Protein AF-A0A945KKC0-F1 (afdb_monomer)

Solvent-accessible surface area (backbone atoms only — not comparable to full-atom values): 5362 Å² total; per-residue (Å²): 134,85,79,73,85,73,56,48,11,74,62,61,63,46,67,36,50,79,94,54,62,56,91,90,54,94,70,38,38,59,43,72,67,42,47,54,51,43,51,49,34,50,75,70,70,45,57,65,57,60,66,70,51,73,47,98,83,66,77,75,72,79,86,85,81,82,87,72,85,60,68,93,71,66,56,75,86,78,72,118

pLDDT: mean 86.9, std 12.43, range [38.16, 97.44]

Sequence (80 aa):
MSLTPAILCAHCGLPVPAGLVVDGDELQFCCRGCRTVYEAIHGAGLAGFYQLREGDDFQAESARTTGRSFAELDDPEFLA

Secondary structure (DSSP, 8-state):
---PPPPBPTTT-SBPPGGG--TT-SS--SSHHHHHHHHHHHHTT-TTHHHHTTSTT----PPPP-----GGG--GGG--

Nearest PDB structures (foldseek):
  5jut-assembly1_SB  TM=3.452E-01  e=2.257E+00  Saccharomyces cerevisiae
  7zsb-assembly1_4  TM=4.601E-01  e=8.863E+00  Saccharomyces cerevisiae

Foldseek 3Di:
DDDDPFDAAPQQRHGADPVQADPPDPGGHNDPVSVVVVCVCVVVVNVCVVVVQPDPPHDRDDDDDPVDPPVVPDDVVVVD

Mean predicted aligned error: 7.05 Å

Radius of gyration: 15.84 Å; Cα contacts (8 Å, |Δi|>4): 58; chains: 1; bounding box: 31×54×30 Å

Structure (mmCIF, N/CA/C/O backbone):
data_AF-A0A945KKC0-F1
#
_entry.id   AF-A0A945KKC0-F1
#
loop_
_atom_site.group_PDB
_atom_site.id
_atom_site.type_symbol
_atom_site.label_atom_id
_atom_site.label_alt_id
_atom_site.label_comp_id
_atom_site.label_asym_id
_atom_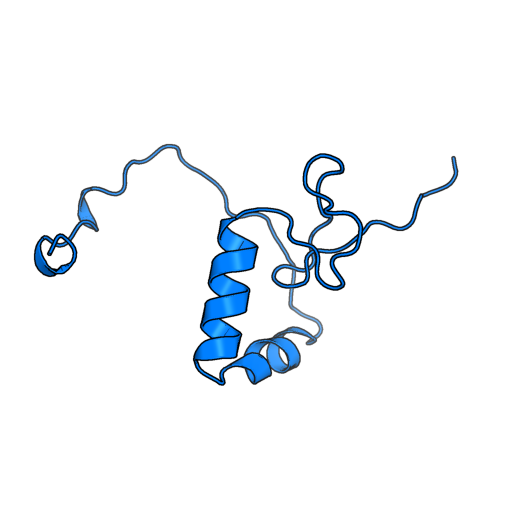site.label_entity_id
_atom_site.label_seq_id
_atom_site.pdbx_PDB_ins_code
_atom_site.Cartn_x
_atom_site.Cartn_y
_atom_site.Cartn_z
_atom_site.occupancy
_atom_site.B_iso_or_equiv
_atom_site.auth_seq_id
_atom_site.auth_comp_id
_atom_site.auth_asym_id
_atom_site.auth_atom_id
_atom_site.pdbx_PDB_model_num
ATOM 1 N N . MET A 1 1 ? 4.504 27.541 -7.512 1.00 38.16 1 MET A N 1
ATOM 2 C CA . MET A 1 1 ? 4.665 26.093 -7.749 1.00 38.16 1 MET A CA 1
ATOM 3 C C . MET A 1 1 ? 3.486 25.418 -7.074 1.00 38.16 1 MET A C 1
ATOM 5 O O . MET A 1 1 ? 3.467 25.353 -5.854 1.00 38.16 1 MET A O 1
ATOM 9 N N . SER A 1 2 ? 2.436 25.090 -7.826 1.00 45.75 2 SER A N 1
ATOM 10 C CA . SER A 1 2 ? 1.243 24.457 -7.251 1.00 45.75 2 SER A CA 1
ATOM 11 C C . SER A 1 2 ? 1.548 22.986 -6.993 1.00 45.75 2 SER A C 1
ATOM 13 O O . SER A 1 2 ? 1.953 22.282 -7.914 1.00 45.75 2 SER A O 1
ATOM 15 N N . LEU A 1 3 ? 1.398 22.541 -5.746 1.00 56.44 3 LEU A N 1
ATOM 16 C CA . LEU A 1 3 ? 1.451 21.127 -5.394 1.00 56.44 3 LEU A CA 1
ATOM 17 C C . LEU A 1 3 ? 0.141 20.487 -5.853 1.00 56.44 3 LEU A C 1
ATOM 19 O O . LEU A 1 3 ? -0.912 20.738 -5.270 1.00 56.44 3 LEU A O 1
ATOM 23 N N . THR A 1 4 ? 0.189 19.695 -6.917 1.00 58.16 4 THR A N 1
ATOM 24 C CA . THR A 1 4 ? -0.889 18.758 -7.240 1.00 58.16 4 THR A CA 1
ATOM 25 C C . THR A 1 4 ? -1.065 17.826 -6.035 1.00 58.16 4 THR A C 1
ATOM 27 O O . THR A 1 4 ? -0.049 17.339 -5.527 1.00 58.16 4 THR A O 1
ATOM 30 N N . PRO A 1 5 ? -2.291 17.590 -5.530 1.00 64.06 5 PRO A N 1
ATOM 31 C CA . PRO A 1 5 ? -2.486 16.671 -4.416 1.00 64.06 5 PRO A CA 1
ATOM 32 C C . PRO A 1 5 ? -1.940 15.295 -4.803 1.00 64.06 5 PRO A C 1
ATOM 34 O O . PRO A 1 5 ? -2.292 14.745 -5.847 1.00 64.06 5 PRO A O 1
ATOM 37 N N . ALA A 1 6 ? -1.024 14.775 -3.987 1.00 82.00 6 ALA A N 1
ATOM 38 C CA . ALA A 1 6 ? -0.427 13.474 -4.224 1.00 82.00 6 ALA A CA 1
ATOM 39 C C . ALA A 1 6 ? -1.482 12.391 -3.975 1.00 82.00 6 ALA A C 1
ATOM 41 O O . ALA A 1 6 ? -2.045 12.305 -2.885 1.00 82.00 6 ALA A O 1
ATOM 42 N N . ILE A 1 7 ? -1.732 11.558 -4.983 1.00 93.75 7 ILE A N 1
ATOM 43 C CA . ILE A 1 7 ? -2.510 10.331 -4.824 1.00 93.75 7 ILE A CA 1
ATOM 44 C C . ILE A 1 7 ? -1.702 9.398 -3.918 1.00 93.75 7 ILE A C 1
ATOM 46 O O . ILE A 1 7 ? -0.544 9.096 -4.217 1.00 93.75 7 ILE A O 1
ATOM 50 N N . LEU A 1 8 ? -2.288 8.968 -2.801 1.00 93.75 8 LEU A N 1
ATOM 51 C CA . LEU A 1 8 ? -1.618 8.120 -1.816 1.00 93.75 8 LEU A CA 1
ATOM 52 C C . LEU A 1 8 ? -1.987 6.651 -2.003 1.00 93.75 8 LEU A C 1
ATOM 54 O O . LEU A 1 8 ? -3.095 6.306 -2.409 1.00 93.75 8 LEU A O 1
ATOM 58 N N . CYS A 1 9 ? -1.037 5.777 -1.689 1.00 94.75 9 CYS A N 1
ATOM 59 C CA . CYS A 1 9 ? -1.229 4.339 -1.724 1.00 94.75 9 CYS A CA 1
ATOM 60 C C . CYS A 1 9 ? -2.189 3.907 -0.610 1.00 94.75 9 CYS A C 1
ATOM 62 O O . CYS A 1 9 ? -1.904 4.137 0.566 1.00 94.75 9 CYS A O 1
ATOM 64 N N . ALA A 1 10 ? -3.256 3.191 -0.967 1.00 95.12 10 ALA A N 1
ATOM 65 C CA . ALA A 1 10 ? -4.259 2.682 -0.029 1.00 95.12 10 ALA A CA 1
ATOM 66 C C . ALA A 1 10 ? -3.692 1.691 1.005 1.00 95.12 10 ALA A C 1
ATOM 68 O O . ALA A 1 10 ? -4.296 1.454 2.046 1.00 95.12 10 ALA A O 1
ATOM 69 N N . HIS A 1 11 ? -2.530 1.093 0.729 1.00 94.12 11 HIS A N 1
ATOM 70 C CA . HIS A 1 11 ? -1.874 0.176 1.655 1.00 94.12 11 HIS A CA 1
ATOM 71 C C . HIS A 1 11 ? -0.803 0.857 2.504 1.00 94.12 11 HIS A C 1
ATOM 73 O O . HIS A 1 11 ? -0.843 0.780 3.728 1.00 94.12 11 HIS A O 1
ATOM 79 N N . CYS A 1 12 ? 0.191 1.478 1.859 1.00 92.25 12 CYS A N 1
ATOM 80 C CA . CYS A 1 12 ? 1.387 1.955 2.546 1.00 92.25 12 CYS A CA 1
ATOM 81 C C . CYS A 1 12 ? 1.356 3.450 2.883 1.00 92.25 12 CYS A C 1
ATOM 83 O O . CYS A 1 12 ? 2.181 3.880 3.681 1.00 92.25 12 CYS A O 1
ATOM 85 N N . GLY A 1 13 ? 0.422 4.236 2.340 1.00 91.56 13 GLY A N 1
ATOM 86 C CA . GLY A 1 13 ? 0.327 5.684 2.566 1.00 91.56 13 GLY A CA 1
ATOM 87 C C . GLY A 1 13 ? 1.380 6.529 1.835 1.00 91.56 13 GLY A C 1
ATOM 88 O O . GLY A 1 13 ? 1.320 7.752 1.900 1.00 91.56 13 GLY A O 1
ATOM 89 N N . LEU A 1 14 ? 2.326 5.912 1.118 1.00 92.38 14 LEU A N 1
ATOM 90 C CA . LEU A 1 14 ? 3.292 6.632 0.282 1.00 92.38 14 LEU A CA 1
ATOM 91 C C . LEU A 1 14 ? 2.639 7.157 -1.008 1.00 92.38 14 LEU A C 1
ATOM 93 O O . LEU A 1 14 ? 1.656 6.568 -1.469 1.00 92.38 14 LEU A O 1
ATOM 97 N N . PRO A 1 15 ? 3.199 8.205 -1.639 1.00 93.69 15 PRO A N 1
ATOM 98 C CA . PRO A 1 15 ? 2.735 8.679 -2.939 1.00 93.69 15 PRO A CA 1
ATOM 99 C C . PRO A 1 15 ? 2.776 7.582 -4.008 1.00 93.69 15 PRO A C 1
ATOM 101 O O . PRO A 1 15 ? 3.752 6.837 -4.124 1.00 93.69 15 PRO A O 1
ATOM 104 N N . VAL A 1 16 ? 1.726 7.508 -4.821 1.00 94.69 16 VAL A N 1
ATOM 105 C CA . VAL A 1 16 ? 1.672 6.634 -5.993 1.00 94.69 16 VAL A CA 1
ATOM 106 C C . VAL A 1 16 ? 2.450 7.299 -7.133 1.00 94.69 16 VAL A C 1
ATOM 108 O O . VAL A 1 16 ? 2.155 8.445 -7.483 1.00 94.69 16 VAL A O 1
ATOM 111 N N . PRO A 1 17 ? 3.455 6.626 -7.725 1.00 92.81 17 PRO A N 1
ATOM 112 C CA . PRO A 1 17 ? 4.145 7.146 -8.899 1.00 92.81 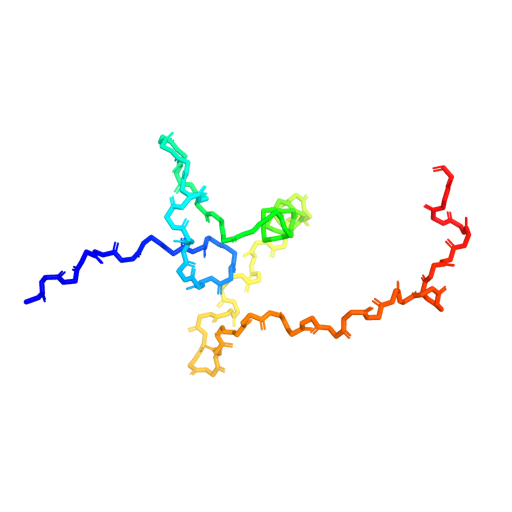17 PRO A CA 1
ATOM 113 C C . PRO A 1 17 ? 3.156 7.402 -10.037 1.00 92.81 17 PRO A C 1
ATOM 115 O O . PRO A 1 17 ? 2.302 6.561 -10.300 1.00 92.81 17 PRO A O 1
ATOM 118 N N . ALA A 1 18 ? 3.300 8.518 -10.755 1.00 91.75 18 ALA A N 1
ATOM 119 C CA . ALA A 1 18 ? 2.339 8.925 -11.787 1.00 91.75 18 ALA A CA 1
ATOM 120 C C . ALA A 1 18 ? 2.071 7.837 -12.848 1.00 91.75 18 ALA A C 1
ATOM 122 O O . ALA A 1 18 ? 0.937 7.665 -13.271 1.00 91.75 18 ALA A O 1
ATOM 123 N N . GLY A 1 19 ? 3.090 7.059 -13.232 1.00 93.12 19 GLY A N 1
ATOM 124 C CA . GLY A 1 19 ? 2.944 5.953 -14.191 1.00 93.12 19 GLY A CA 1
ATOM 125 C C . GLY A 1 19 ? 2.254 4.694 -13.648 1.00 93.12 19 GLY A C 1
ATOM 126 O O . GLY A 1 19 ? 2.088 3.738 -14.395 1.00 93.12 19 GLY A O 1
ATOM 127 N N . LEU A 1 20 ? 1.902 4.669 -12.360 1.00 93.75 20 LEU A N 1
ATOM 128 C CA . LEU A 1 20 ? 1.193 3.569 -11.696 1.00 93.75 20 LEU A CA 1
ATOM 129 C C . LEU A 1 20 ? -0.211 3.966 -11.224 1.00 93.75 20 LEU A C 1
ATOM 131 O O . LEU A 1 20 ? -0.911 3.128 -10.659 1.00 93.75 20 LEU A O 1
ATOM 135 N N . VAL A 1 21 ? -0.620 5.218 -11.442 1.00 95.69 21 VAL A N 1
ATOM 136 C CA . VAL A 1 21 ? -1.997 5.652 -11.196 1.00 95.69 21 VAL A CA 1
ATOM 137 C C . VAL A 1 21 ? -2.902 4.995 -12.235 1.00 95.69 21 VAL A C 1
ATOM 139 O O . VAL A 1 21 ? -2.598 5.013 -13.428 1.00 95.69 21 VAL A O 1
ATOM 142 N N . VAL A 1 22 ? -4.003 4.405 -11.778 1.00 95.19 22 VAL A N 1
ATOM 143 C CA . VAL A 1 22 ? -4.993 3.741 -12.630 1.00 95.19 22 VAL A CA 1
ATOM 144 C C . VAL A 1 22 ? -6.263 4.581 -12.646 1.00 95.19 22 VAL A C 1
ATOM 146 O O . VAL A 1 22 ? -6.947 4.695 -11.631 1.00 95.19 22 VAL A O 1
ATOM 149 N N . ASP A 1 23 ? -6.586 5.181 -13.789 1.00 93.75 23 ASP A N 1
ATOM 150 C CA . ASP A 1 23 ? -7.790 6.003 -13.920 1.00 93.75 23 ASP A CA 1
ATOM 151 C C . ASP A 1 23 ? -9.060 5.174 -13.680 1.00 93.75 23 ASP A C 1
ATOM 153 O O . ASP A 1 23 ? -9.250 4.113 -14.272 1.00 93.75 23 ASP A O 1
ATOM 157 N N . GLY A 1 24 ? -9.949 5.686 -12.827 1.00 93.25 24 GLY A N 1
ATOM 158 C CA . GLY A 1 24 ? -11.217 5.035 -12.482 1.00 93.25 24 GLY A CA 1
ATOM 159 C C . GLY A 1 24 ? -11.151 4.059 -11.303 1.00 93.25 24 GLY A C 1
ATOM 160 O O . GLY A 1 24 ? -12.207 3.693 -10.792 1.00 93.25 24 GLY A O 1
ATOM 161 N N . ASP A 1 25 ? -9.959 3.693 -10.822 1.00 95.25 25 ASP A N 1
ATOM 162 C CA . ASP A 1 25 ? -9.818 2.895 -9.598 1.00 95.25 25 ASP A CA 1
ATOM 163 C C . ASP A 1 25 ? -10.001 3.791 -8.356 1.00 95.25 25 ASP A C 1
ATOM 165 O O . ASP A 1 25 ? -9.317 4.805 -8.187 1.00 95.25 25 ASP A O 1
ATOM 169 N N . GLU A 1 26 ? -10.887 3.396 -7.437 1.00 94.56 26 GLU A N 1
ATOM 170 C CA . GLU A 1 26 ? -11.076 4.102 -6.156 1.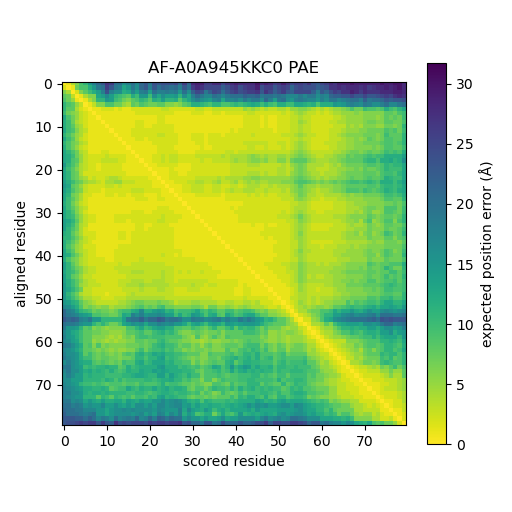00 94.56 26 GLU A CA 1
ATOM 171 C C . GLU A 1 26 ? -9.848 3.981 -5.239 1.00 94.56 26 GLU A C 1
ATOM 173 O O . GLU A 1 26 ? -9.552 4.878 -4.450 1.00 94.56 26 GLU A O 1
ATOM 178 N N . LEU A 1 27 ? -9.114 2.870 -5.356 1.00 96.31 27 LEU A N 1
ATOM 179 C CA . LEU A 1 27 ? -7.935 2.564 -4.554 1.00 96.31 27 LEU A CA 1
ATOM 180 C C . LEU A 1 27 ? -6.692 2.505 -5.434 1.00 96.31 27 LEU A C 1
ATOM 182 O O . LEU A 1 27 ? -6.627 1.754 -6.405 1.00 96.31 27 LEU A O 1
ATOM 186 N N . GLN A 1 28 ? -5.673 3.260 -5.041 1.00 97.44 28 GLN A N 1
ATOM 187 C CA . GLN A 1 28 ? -4.434 3.416 -5.796 1.00 97.44 28 GLN A CA 1
ATOM 188 C C . GLN A 1 28 ? -3.272 2.7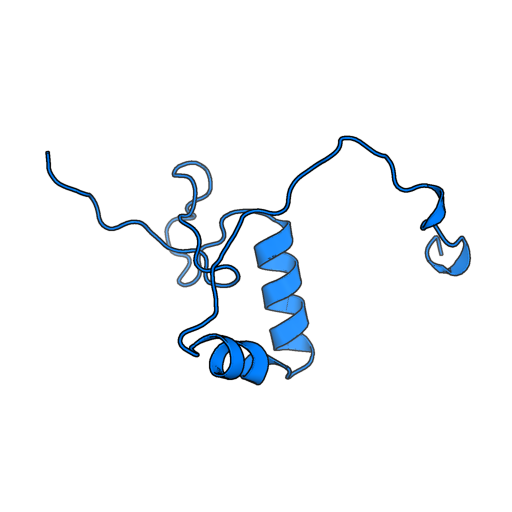68 -5.039 1.00 97.44 28 GLN A C 1
ATOM 190 O O . GLN A 1 28 ? -3.261 2.736 -3.805 1.00 97.44 28 GLN A O 1
ATOM 195 N N . PHE A 1 29 ? -2.276 2.245 -5.760 1.00 96.62 29 PHE A N 1
ATOM 196 C CA . PHE A 1 29 ? -1.171 1.489 -5.160 1.00 96.62 29 PHE A CA 1
ATOM 197 C C . PHE A 1 29 ? 0.179 1.891 -5.747 1.00 96.62 29 PHE A C 1
ATOM 199 O O . PHE A 1 29 ? 0.355 1.941 -6.959 1.00 96.62 29 PHE A O 1
ATOM 206 N N . CYS A 1 30 ? 1.178 2.111 -4.888 1.00 94.81 30 CYS A N 1
ATOM 207 C CA . CYS A 1 30 ? 2.514 2.516 -5.335 1.00 94.81 30 CYS A CA 1
ATOM 208 C C . CYS A 1 30 ? 3.334 1.374 -5.964 1.00 94.81 30 CYS A C 1
ATOM 210 O O . CYS A 1 30 ? 4.374 1.632 -6.562 1.00 94.81 30 CYS A O 1
ATOM 212 N N . CYS A 1 31 ? 2.920 0.113 -5.790 1.00 93.38 31 CYS A N 1
ATOM 213 C CA . CYS A 1 31 ? 3.541 -1.065 -6.397 1.00 93.38 31 CYS A CA 1
ATOM 214 C C . CYS A 1 31 ? 2.609 -2.289 -6.326 1.00 93.38 31 CYS A C 1
ATOM 216 O O . CYS A 1 31 ? 1.664 -2.321 -5.533 1.00 93.38 31 CYS A O 1
ATOM 218 N N . ARG A 1 32 ? 2.924 -3.340 -7.099 1.00 93.44 32 ARG A N 1
ATOM 219 C CA . ARG A 1 32 ? 2.182 -4.616 -7.082 1.00 93.44 32 ARG A CA 1
ATOM 220 C C . ARG A 1 32 ? 2.138 -5.254 -5.6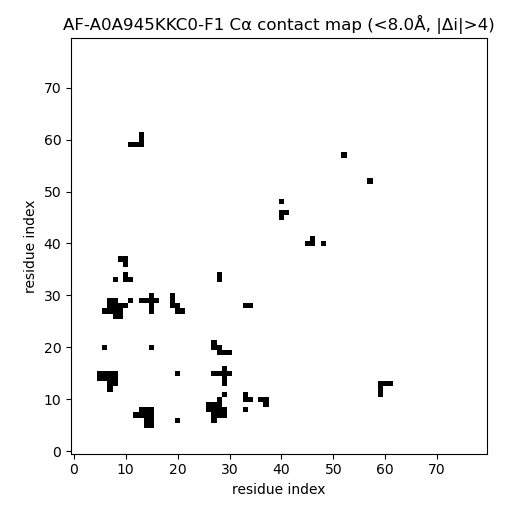90 1.00 93.44 32 ARG A C 1
ATOM 222 O O . ARG A 1 32 ? 1.089 -5.738 -5.288 1.00 93.44 32 ARG A O 1
ATOM 229 N N . GLY A 1 33 ? 3.246 -5.205 -4.946 1.00 93.38 33 GLY A N 1
ATOM 230 C CA . GLY A 1 33 ? 3.309 -5.759 -3.590 1.00 93.38 33 GLY A CA 1
ATOM 231 C C . GLY A 1 33 ? 2.294 -5.115 -2.643 1.00 93.38 33 GLY A C 1
ATOM 232 O O . GLY A 1 33 ? 1.609 -5.821 -1.914 1.00 93.38 33 GLY A O 1
ATOM 233 N N . CYS A 1 34 ? 2.118 -3.791 -2.716 1.00 95.75 34 CYS A N 1
ATOM 234 C CA . CYS A 1 34 ? 1.123 -3.085 -1.907 1.00 95.75 34 CYS A CA 1
ATOM 235 C C . CYS A 1 34 ? -0.314 -3.516 -2.233 1.00 95.75 34 CYS A C 1
ATOM 237 O O . CYS A 1 34 ? -1.101 -3.685 -1.307 1.00 95.75 34 CYS A O 1
ATOM 239 N N . ARG A 1 35 ? -0.649 -3.727 -3.517 1.00 96.88 35 ARG A N 1
ATOM 240 C CA . ARG A 1 35 ? -1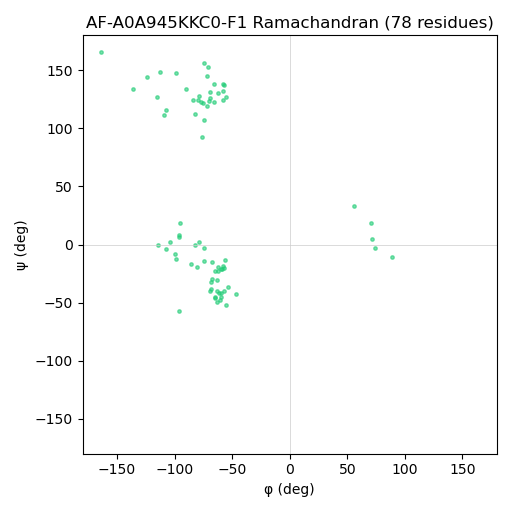.964 -4.260 -3.919 1.00 96.88 35 ARG A CA 1
ATOM 241 C C . ARG A 1 35 ? -2.175 -5.671 -3.365 1.00 96.88 35 ARG A C 1
ATOM 243 O O . ARG A 1 35 ? -3.177 -5.916 -2.707 1.00 96.88 35 ARG A O 1
ATOM 250 N N . THR A 1 36 ? -1.199 -6.562 -3.545 1.00 96.19 36 THR A N 1
ATOM 251 C CA . THR A 1 36 ? -1.280 -7.950 -3.060 1.00 96.19 36 THR A CA 1
ATOM 252 C C . THR A 1 36 ? -1.460 -8.031 -1.544 1.00 96.19 36 THR A C 1
ATOM 254 O O . THR A 1 36 ? -2.308 -8.781 -1.071 1.00 96.19 36 THR A O 1
ATOM 257 N N . VAL A 1 37 ? -0.703 -7.252 -0.764 1.00 95.50 37 VAL A N 1
ATOM 258 C CA . VAL A 1 37 ? -0.840 -7.258 0.701 1.00 95.50 37 VAL A CA 1
ATOM 259 C C . VAL A 1 37 ? -2.172 -6.646 1.134 1.00 95.50 37 VAL A C 1
ATOM 261 O O . VAL A 1 37 ? -2.814 -7.189 2.027 1.00 95.50 37 VAL A O 1
ATOM 264 N N . TYR A 1 38 ? -2.621 -5.560 0.493 1.00 96.94 38 TYR A N 1
ATOM 265 C CA . TYR A 1 38 ? -3.941 -4.978 0.753 1.00 96.94 38 TYR A CA 1
ATOM 266 C C . TYR A 1 38 ? -5.054 -6.014 0.567 1.00 96.94 38 TYR A C 1
ATOM 268 O O . TYR A 1 38 ? -5.852 -6.239 1.475 1.00 96.94 38 TYR A O 1
ATOM 276 N N . GLU A 1 39 ? -5.068 -6.692 -0.581 1.00 96.75 39 GLU A N 1
ATOM 277 C CA . GLU A 1 39 ? -6.047 -7.732 -0.901 1.00 96.75 39 GLU A CA 1
ATOM 278 C C . GLU A 1 39 ? -5.974 -8.901 0.088 1.00 96.75 39 GLU A C 1
ATOM 280 O O . GLU A 1 39 ? -7.012 -9.369 0.548 1.00 96.75 39 GLU A O 1
ATOM 285 N N . ALA A 1 40 ? -4.771 -9.333 0.481 1.00 96.94 40 ALA A N 1
ATOM 286 C CA . ALA A 1 40 ? -4.586 -10.403 1.459 1.00 96.94 40 ALA A CA 1
ATOM 287 C C . ALA A 1 40 ? -5.103 -10.021 2.857 1.00 96.94 40 ALA A C 1
ATOM 289 O O . ALA A 1 40 ? -5.821 -10.803 3.478 1.00 96.94 40 ALA A O 1
ATOM 290 N N . ILE A 1 41 ? -4.788 -8.815 3.344 1.00 96.38 41 ILE A N 1
ATOM 291 C CA . ILE A 1 41 ? -5.271 -8.304 4.638 1.00 96.38 41 ILE A CA 1
ATOM 292 C C . ILE A 1 41 ? -6.799 -8.236 4.638 1.00 96.38 41 ILE A C 1
ATOM 294 O O . ILE A 1 41 ? -7.440 -8.710 5.577 1.00 96.38 41 ILE A O 1
ATOM 298 N N . HIS A 1 42 ? -7.391 -7.672 3.583 1.00 96.50 42 HIS A N 1
ATOM 299 C CA . HIS A 1 42 ? -8.842 -7.577 3.457 1.00 96.50 42 HIS A CA 1
ATOM 300 C C . HIS A 1 42 ? -9.499 -8.956 3.335 1.00 96.50 42 HIS A C 1
ATOM 302 O O . HIS A 1 42 ? -10.459 -9.235 4.053 1.00 96.50 42 HIS A O 1
ATOM 308 N N . GLY A 1 43 ? -8.961 -9.837 2.489 1.00 96.69 43 GLY A N 1
ATOM 309 C CA . GLY A 1 43 ? -9.464 -11.197 2.288 1.00 96.69 43 GLY A CA 1
ATOM 310 C C . GLY A 1 43 ? -9.380 -12.068 3.543 1.00 96.69 43 GLY A C 1
ATOM 311 O O . GLY A 1 43 ? -10.244 -12.912 3.760 1.00 96.69 43 GLY A O 1
ATOM 312 N N . ALA A 1 44 ? -8.395 -11.821 4.409 1.00 97.31 44 ALA A N 1
ATOM 313 C CA . ALA A 1 44 ? -8.257 -12.485 5.703 1.00 97.31 44 ALA A CA 1
ATOM 314 C C . ALA A 1 44 ? -9.127 -11.867 6.819 1.00 97.31 44 ALA A C 1
ATOM 316 O O . ALA A 1 44 ? -9.074 -12.328 7.957 1.00 97.31 44 ALA A O 1
ATOM 317 N N . GLY A 1 45 ? -9.903 -10.811 6.538 1.00 97.00 45 GLY A N 1
ATOM 318 C CA . GLY A 1 45 ? -10.691 -10.101 7.553 1.00 97.00 45 GLY A CA 1
ATOM 319 C C . GLY A 1 45 ? -9.846 -9.278 8.536 1.00 97.00 45 GLY A C 1
ATOM 320 O O . GLY A 1 45 ? -10.324 -8.906 9.605 1.00 97.00 45 GLY A O 1
ATOM 321 N N . LEU A 1 46 ? -8.596 -8.965 8.183 1.00 96.94 46 LEU A N 1
ATOM 322 C CA . LEU A 1 46 ? -7.623 -8.264 9.027 1.00 96.94 46 LEU A CA 1
ATOM 323 C C . LEU A 1 46 ? -7.577 -6.750 8.767 1.00 96.94 46 LEU A C 1
ATOM 325 O O . LEU A 1 46 ? -6.625 -6.083 9.167 1.00 96.94 46 LEU A O 1
ATOM 329 N N . ALA A 1 47 ? -8.604 -6.176 8.134 1.00 94.00 47 ALA A N 1
ATOM 330 C CA . ALA A 1 47 ? -8.656 -4.747 7.798 1.00 94.00 47 ALA A CA 1
ATOM 331 C C . ALA A 1 47 ? -8.536 -3.809 9.023 1.00 94.00 47 ALA A C 1
ATOM 333 O O . ALA A 1 47 ? -8.151 -2.651 8.875 1.00 94.00 47 ALA A O 1
ATOM 334 N N . GLY A 1 48 ? -8.772 -4.310 10.244 1.00 92.50 48 GLY A N 1
ATOM 335 C CA . GLY A 1 48 ? -8.467 -3.591 11.489 1.00 92.50 48 GLY A CA 1
ATOM 336 C C . GLY A 1 48 ? -6.994 -3.170 11.624 1.00 92.50 48 GLY A C 1
ATOM 337 O O . GLY A 1 48 ? -6.704 -2.217 12.341 1.00 92.50 48 GLY A O 1
ATOM 338 N N . PHE A 1 49 ? -6.077 -3.800 10.877 1.00 90.50 49 PHE A N 1
ATOM 339 C CA . PHE A 1 49 ? -4.684 -3.370 10.728 1.00 90.50 49 PHE A CA 1
ATOM 340 C C . PHE A 1 49 ? -4.554 -1.867 10.441 1.00 90.50 49 PHE A C 1
ATOM 342 O O . PHE A 1 49 ? -3.708 -1.205 11.036 1.00 90.50 49 PHE A O 1
ATOM 349 N N . TYR A 1 50 ? -5.401 -1.314 9.567 1.00 90.19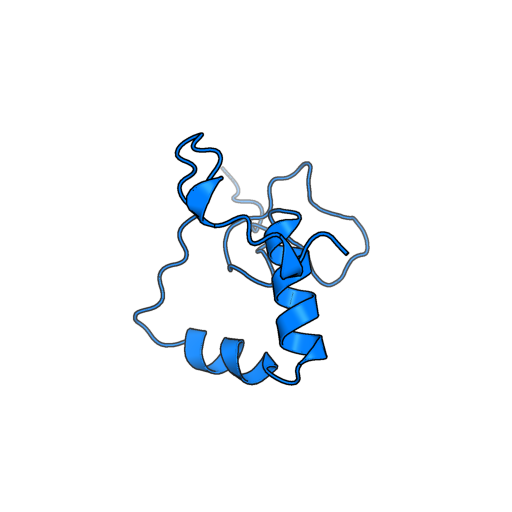 50 TYR A N 1
ATOM 350 C CA . TYR A 1 50 ? -5.303 0.091 9.171 1.00 90.19 50 TYR A CA 1
ATOM 351 C C . TYR A 1 50 ? -5.654 1.053 10.312 1.00 90.19 50 TYR A C 1
ATOM 353 O O . TYR A 1 50 ? -5.017 2.092 10.426 1.00 90.19 50 TYR A O 1
ATOM 361 N N . GLN A 1 51 ? -6.564 0.668 11.213 1.00 88.69 51 GLN A N 1
ATOM 362 C CA . GLN A 1 51 ? -6.912 1.467 12.398 1.00 88.69 51 GLN A CA 1
ATOM 363 C C . GLN A 1 51 ? -5.756 1.518 13.401 1.00 88.69 51 GLN A C 1
ATOM 365 O O . GLN A 1 51 ? -5.477 2.557 13.988 1.00 88.69 51 GLN A O 1
ATOM 370 N N . LEU A 1 52 ? -5.036 0.403 13.569 1.00 85.62 52 LEU A N 1
ATOM 371 C CA . LEU A 1 52 ? -3.843 0.350 14.423 1.00 85.62 52 LEU A CA 1
ATOM 372 C C . LEU A 1 52 ? -2.709 1.234 13.886 1.00 85.62 52 LEU A C 1
ATOM 374 O O . LEU A 1 52 ? -1.818 1.630 14.634 1.00 85.62 52 LEU A O 1
ATOM 378 N N . ARG A 1 53 ? -2.736 1.526 12.584 1.00 80.94 53 ARG A N 1
ATOM 379 C CA . ARG A 1 53 ? -1.690 2.254 11.871 1.00 80.94 53 ARG A CA 1
ATOM 380 C C . ARG A 1 53 ? -1.830 3.773 11.941 1.00 80.94 53 ARG A C 1
ATOM 382 O O . ARG A 1 53 ? -0.869 4.466 11.638 1.00 80.94 53 ARG A O 1
ATOM 389 N N . GLU A 1 54 ? -2.997 4.284 12.319 1.00 72.00 54 GLU A N 1
ATOM 390 C CA . GLU A 1 54 ? -3.284 5.724 12.405 1.00 72.00 54 GLU A CA 1
ATOM 391 C C . GLU A 1 54 ? -2.728 6.389 13.681 1.00 72.00 54 GLU A C 1
ATOM 393 O O . GLU A 1 54 ? -2.927 7.583 13.886 1.00 72.00 54 GLU A O 1
ATOM 398 N N . GLY A 1 55 ? -2.018 5.648 14.542 1.00 69.38 55 GLY A N 1
ATOM 399 C CA . GLY A 1 55 ? -1.337 6.205 15.715 1.00 69.38 55 GLY A CA 1
ATOM 400 C C . GLY A 1 55 ? -0.102 7.051 15.364 1.00 69.38 55 GLY A C 1
ATOM 401 O O . GLY A 1 55 ? 0.570 6.795 14.366 1.00 69.38 55 GLY A O 1
ATOM 402 N N . ASP A 1 56 ? 0.225 8.018 16.232 1.00 59.19 56 ASP A N 1
ATOM 403 C CA . ASP A 1 56 ? 1.219 9.094 16.016 1.00 59.19 56 ASP A CA 1
ATOM 404 C C . ASP A 1 56 ? 2.652 8.646 15.645 1.00 59.19 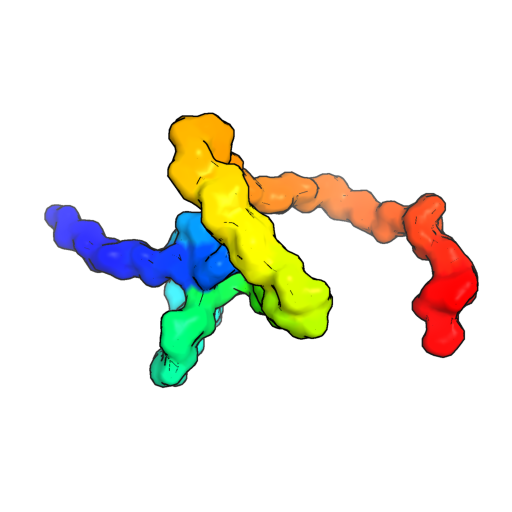56 ASP A C 1
ATOM 406 O O . ASP A 1 56 ? 3.447 9.468 15.191 1.00 59.19 56 ASP A O 1
ATOM 410 N N . ASP A 1 57 ? 3.000 7.366 15.801 1.00 69.00 57 ASP A N 1
ATOM 411 C CA . ASP A 1 57 ? 4.370 6.862 15.607 1.00 69.00 57 ASP A CA 1
ATOM 412 C C . ASP A 1 57 ? 4.578 6.101 14.280 1.00 69.00 57 ASP A C 1
ATOM 414 O O . ASP A 1 57 ? 5.664 5.592 13.996 1.00 69.00 57 ASP A O 1
ATOM 418 N N . PHE A 1 58 ? 3.551 6.001 13.424 1.00 72.25 58 PHE A N 1
ATOM 419 C CA . PHE A 1 58 ? 3.695 5.296 12.151 1.00 72.25 58 PHE A CA 1
ATOM 420 C C . PHE A 1 58 ? 4.330 6.183 11.071 1.00 72.25 58 PHE A C 1
ATOM 422 O O . PHE A 1 58 ? 3.714 7.115 10.554 1.00 72.25 58 PHE A O 1
ATOM 429 N N . GLN A 1 59 ? 5.553 5.840 10.665 1.00 77.31 59 GLN A N 1
ATOM 430 C CA . GLN A 1 59 ? 6.229 6.445 9.517 1.00 77.31 59 GLN A CA 1
ATOM 431 C C . GLN A 1 59 ? 6.272 5.449 8.358 1.00 77.31 59 GLN A C 1
ATOM 433 O O . GLN A 1 59 ? 6.898 4.392 8.440 1.00 77.31 59 GLN A O 1
ATOM 438 N N . ALA A 1 60 ? 5.597 5.787 7.260 1.00 80.38 60 ALA A N 1
ATOM 439 C CA . ALA A 1 60 ? 5.670 4.996 6.041 1.00 80.38 60 ALA A CA 1
ATOM 440 C C . ALA A 1 60 ? 7.048 5.174 5.384 1.00 80.38 60 ALA A C 1
ATOM 442 O O . ALA A 1 60 ? 7.392 6.275 4.961 1.00 80.38 60 ALA A O 1
ATOM 443 N N . GLU A 1 61 ? 7.803 4.088 5.229 1.00 82.62 61 GLU A N 1
ATOM 444 C CA . GLU A 1 61 ? 9.037 4.067 4.438 1.00 82.62 61 GLU A CA 1
ATOM 445 C C . GLU A 1 61 ? 8.948 2.979 3.364 1.00 82.62 61 GLU A C 1
ATOM 447 O O . GLU A 1 61 ? 8.353 1.915 3.564 1.00 82.62 61 GLU A O 1
ATOM 452 N N . SER A 1 62 ? 9.521 3.243 2.189 1.00 77.50 62 SER A N 1
ATOM 453 C CA . SER A 1 62 ? 9.615 2.232 1.140 1.00 77.50 62 SER A CA 1
ATOM 454 C C . SER A 1 62 ? 10.528 1.093 1.586 1.00 77.50 62 SER A C 1
ATOM 456 O O . SER A 1 62 ? 11.616 1.339 2.109 1.00 77.50 62 SER A O 1
ATOM 458 N N . ALA A 1 63 ? 10.137 -0.149 1.298 1.00 78.44 63 ALA A N 1
ATOM 459 C CA . ALA A 1 63 ? 10.999 -1.298 1.541 1.00 78.44 63 ALA A CA 1
ATOM 460 C C . ALA A 1 63 ? 12.355 -1.127 0.830 1.00 78.44 63 ALA A C 1
ATOM 462 O O . ALA A 1 63 ? 12.421 -0.895 -0.381 1.00 78.44 63 ALA A O 1
ATOM 463 N N . ARG A 1 64 ? 13.451 -1.262 1.585 1.00 80.19 64 ARG A N 1
ATOM 464 C CA . ARG A 1 64 ? 14.808 -1.222 1.031 1.00 80.19 64 ARG A CA 1
ATOM 465 C C . ARG A 1 64 ? 15.104 -2.535 0.319 1.00 80.19 64 ARG A C 1
ATOM 467 O O . ARG A 1 64 ? 15.077 -3.601 0.926 1.00 80.19 64 ARG A O 1
ATOM 474 N N . THR A 1 65 ? 15.420 -2.452 -0.968 1.00 81.88 65 THR A N 1
ATOM 475 C CA . THR A 1 65 ? 15.852 -3.618 -1.747 1.00 81.88 65 THR A CA 1
ATOM 476 C C . THR A 1 65 ? 17.370 -3.747 -1.661 1.00 81.88 65 THR A C 1
ATOM 478 O O . THR A 1 65 ? 18.085 -2.760 -1.810 1.00 81.88 65 THR A O 1
ATOM 481 N N . THR A 1 66 ? 17.869 -4.958 -1.416 1.00 84.56 66 THR A N 1
ATOM 482 C CA . THR A 1 66 ? 19.315 -5.238 -1.295 1.00 84.56 66 THR A CA 1
ATOM 483 C C . THR A 1 66 ? 19.887 -6.009 -2.486 1.00 84.56 66 THR A C 1
ATOM 485 O O . THR A 1 66 ? 21.087 -6.252 -2.531 1.00 84.56 66 THR A O 1
ATOM 488 N N . GLY A 1 67 ? 19.044 -6.420 -3.443 1.00 85.75 67 GLY A N 1
ATOM 489 C CA . GLY A 1 67 ? 19.441 -7.247 -4.590 1.00 85.75 67 GLY A CA 1
ATOM 490 C C . GLY A 1 67 ? 19.766 -8.707 -4.243 1.00 85.75 67 GLY A C 1
ATOM 491 O O . GLY A 1 67 ? 20.202 -9.454 -5.112 1.00 85.75 67 GLY A O 1
ATOM 492 N N . ARG A 1 68 ? 19.565 -9.126 -2.987 1.00 91.06 68 ARG A N 1
ATOM 493 C CA . ARG A 1 68 ? 19.726 -10.521 -2.554 1.00 91.06 68 ARG A CA 1
ATOM 494 C C . ARG A 1 68 ? 18.585 -11.384 -3.096 1.00 91.06 68 ARG A C 1
ATOM 496 O O . ARG A 1 68 ? 17.454 -10.913 -3.160 1.00 91.06 68 ARG A O 1
ATOM 503 N N . SER A 1 69 ? 18.876 -12.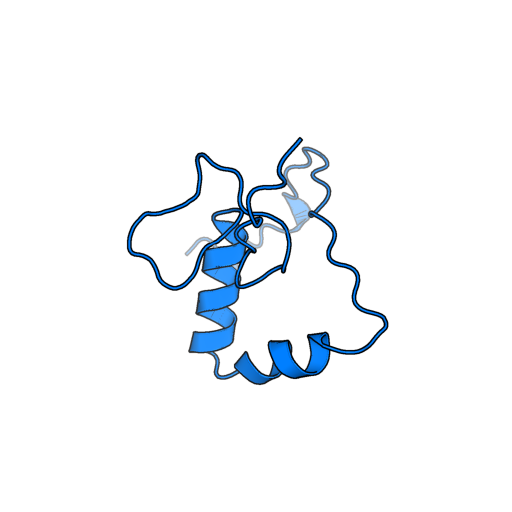642 -3.439 1.00 88.12 69 SER A N 1
ATOM 504 C CA . SER A 1 69 ? 17.850 -13.577 -3.927 1.00 88.12 69 SER A CA 1
ATOM 505 C C . SER A 1 69 ? 17.019 -14.215 -2.815 1.00 88.12 69 SER A C 1
ATOM 507 O O . SER A 1 69 ? 15.939 -14.699 -3.108 1.00 88.12 69 SER A O 1
ATOM 509 N N . PHE A 1 70 ? 17.508 -14.215 -1.569 1.00 88.94 70 PHE A N 1
ATOM 510 C CA . PHE A 1 70 ? 16.865 -14.881 -0.427 1.00 88.94 70 PHE A CA 1
ATOM 511 C C . PHE A 1 70 ? 16.599 -16.384 -0.634 1.00 88.94 70 PHE A C 1
ATOM 513 O O . PHE A 1 70 ? 15.641 -16.914 -0.084 1.00 88.94 70 PHE A O 1
ATOM 520 N N . ALA A 1 71 ? 17.466 -17.080 -1.382 1.00 91.19 71 ALA A N 1
ATOM 521 C CA . ALA A 1 71 ? 17.319 -18.514 -1.660 1.00 91.19 71 ALA A CA 1
ATOM 522 C C . ALA A 1 71 ? 17.296 -19.384 -0.388 1.00 91.19 71 ALA A C 1
ATOM 524 O O . ALA A 1 71 ? 16.793 -20.499 -0.404 1.00 91.19 71 ALA A O 1
ATOM 525 N N . GLU A 1 72 ? 17.826 -18.882 0.729 1.00 92.50 72 GLU A N 1
ATOM 526 C CA . GLU A 1 72 ? 17.734 -19.533 2.037 1.00 92.50 72 GLU A CA 1
ATOM 527 C C . GLU A 1 72 ? 16.308 -19.583 2.622 1.00 92.50 72 GLU A C 1
ATOM 529 O O . GLU A 1 72 ? 16.082 -20.318 3.579 1.00 92.50 72 GLU A O 1
ATOM 534 N N . LEU A 1 73 ? 15.372 -18.794 2.083 1.00 89.31 73 LEU A N 1
ATOM 535 C CA . LEU A 1 73 ? 13.961 -18.767 2.483 1.00 89.31 73 LEU A CA 1
ATOM 536 C C . LEU A 1 73 ? 13.060 -19.582 1.543 1.00 89.31 73 LEU A C 1
ATOM 538 O O . LEU A 1 73 ? 11.880 -19.753 1.849 1.00 89.31 73 LEU A O 1
ATOM 542 N N . ASP A 1 74 ? 13.591 -20.059 0.413 1.00 89.19 74 ASP A N 1
ATOM 543 C CA . ASP A 1 74 ? 12.842 -20.861 -0.552 1.00 89.19 74 ASP A CA 1
ATOM 544 C C . ASP A 1 74 ? 12.687 -22.288 -0.015 1.00 89.19 74 ASP A C 1
ATOM 546 O O . ASP A 1 74 ? 13.549 -23.151 -0.202 1.00 89.19 74 ASP A O 1
ATOM 550 N N . ASP A 1 75 ? 11.582 -22.528 0.687 1.00 91.88 75 ASP A N 1
ATOM 551 C CA . ASP A 1 75 ? 11.243 -23.853 1.189 1.00 91.88 75 ASP A CA 1
ATOM 552 C C . ASP A 1 75 ? 10.533 -24.670 0.086 1.00 91.88 75 ASP A C 1
ATOM 554 O O . ASP A 1 75 ? 9.531 -24.209 -0.482 1.00 91.88 75 ASP A O 1
ATOM 558 N N . PRO A 1 76 ? 11.047 -25.872 -0.256 1.00 88.88 76 PRO A N 1
ATOM 559 C CA . PRO A 1 76 ? 10.491 -26.697 -1.323 1.00 88.88 76 PRO A CA 1
ATOM 560 C C . PRO A 1 76 ? 9.026 -27.089 -1.097 1.00 88.88 76 PRO A C 1
ATOM 562 O O . PRO A 1 76 ? 8.347 -27.404 -2.075 1.00 88.88 76 PRO A O 1
ATOM 565 N N . GLU A 1 77 ? 8.512 -27.046 0.137 1.00 91.38 77 GLU A N 1
ATOM 566 C CA . GLU A 1 77 ? 7.097 -27.309 0.422 1.00 91.38 77 GLU A CA 1
ATOM 567 C C . GLU A 1 77 ? 6.148 -26.299 -0.250 1.00 91.38 77 GLU A C 1
ATOM 569 O O . GLU A 1 77 ? 4.995 -26.633 -0.520 1.00 91.38 77 GLU A O 1
ATOM 574 N N . PHE A 1 78 ? 6.621 -25.093 -0.594 1.00 77.81 78 PHE A N 1
ATOM 575 C CA . PHE A 1 78 ? 5.822 -24.057 -1.265 1.00 77.81 78 PHE A CA 1
ATOM 576 C C . PHE A 1 78 ? 5.982 -24.027 -2.797 1.00 77.81 78 PHE A C 1
ATOM 578 O O . PHE A 1 78 ? 5.454 -23.123 -3.443 1.00 77.81 78 PHE A O 1
ATOM 585 N N . LEU A 1 79 ? 6.693 -24.994 -3.393 1.00 75.62 79 LEU A N 1
ATOM 586 C CA . LEU A 1 79 ? 6.906 -25.095 -4.849 1.00 75.62 79 LEU A CA 1
ATOM 587 C C . LEU A 1 79 ? 5.917 -26.044 -5.561 1.00 75.62 79 LEU A C 1
ATOM 589 O O . LEU A 1 79 ? 6.120 -26.354 -6.738 1.00 75.62 79 LEU A O 1
ATOM 593 N N . ALA A 1 80 ? 4.892 -26.526 -4.849 1.00 62.12 80 ALA A N 1
ATOM 594 C CA . ALA A 1 80 ? 3.902 -27.492 -5.336 1.00 62.12 80 ALA A CA 1
ATOM 595 C C . ALA A 1 80 ? 2.834 -26.887 -6.265 1.00 62.12 80 ALA A C 1
ATOM 597 O O . ALA A 1 80 ? 2.361 -25.759 -5.994 1.00 62.12 80 ALA A O 1
#